Protein AF-A0A534K746-F1 (afdb_monomer)

Radius of gyration: 15.93 Å; Cα contacts (8 Å, |Δi|>4): 141; chains: 1; bounding box: 40×26×34 Å

Secondary structure (DSSP, 8-state):
---HHHHHTT-----SS--EEEEPPPTT---EEEE-SS-EEETTEEEBS-EEEEETTEEEEEE-SB-HHHHHHHHHH--SSTTB---EEEE-S--

Solvent-accessible surface area (backbone atoms only — not comparable to full-atom values): 5843 Å² total; per-residue (Å²): 134,82,50,74,65,33,52,74,71,71,44,88,73,82,65,84,83,72,51,65,52,75,45,73,55,67,58,57,66,42,68,49,73,51,68,45,92,58,70,43,82,36,95,96,42,63,27,30,50,38,33,42,31,31,52,75,11,28,61,78,47,74,52,40,79,36,57,49,71,58,68,39,58,64,58,72,73,44,70,86,74,60,49,45,62,68,70,50,74,50,76,70,63,84,130

Structure (mmCIF, N/CA/C/O backbone):
data_AF-A0A534K746-F1
#
_entry.id   AF-A0A534K746-F1
#
loop_
_atom_site.group_PDB
_atom_site.id
_atom_site.type_symbol
_atom_site.label_atom_id
_atom_site.label_alt_id
_atom_site.label_comp_id
_atom_site.label_asym_id
_atom_site.label_entity_id
_atom_site.label_seq_id
_atom_site.pdbx_PDB_ins_code
_atom_site.Cartn_x
_atom_site.Cartn_y
_atom_site.Cartn_z
_atom_site.occupancy
_atom_site.B_iso_or_equiv
_atom_site.auth_seq_id
_atom_site.auth_comp_id
_atom_site.auth_asym_id
_atom_site.auth_atom_id
_atom_site.pdbx_PDB_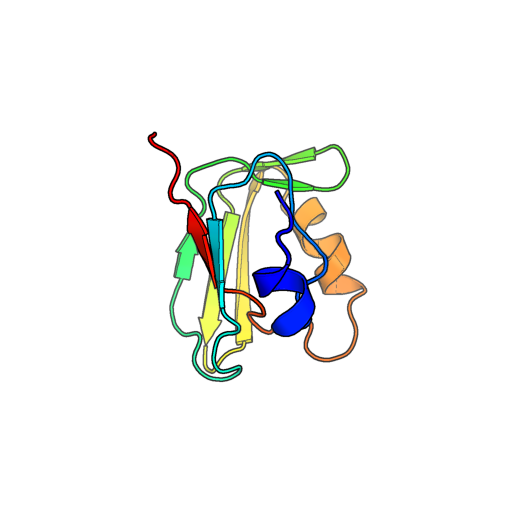model_num
ATOM 1 N N . VAL A 1 1 ? 23.646 4.808 -5.820 1.00 76.19 1 VAL A N 1
ATOM 2 C CA . VAL A 1 1 ? 22.403 4.025 -5.611 1.00 76.19 1 VAL A CA 1
ATOM 3 C C . VAL A 1 1 ? 21.754 3.759 -6.951 1.00 76.19 1 VAL A C 1
ATOM 5 O O . VAL A 1 1 ? 21.563 2.599 -7.250 1.00 76.19 1 VAL A O 1
ATOM 8 N N . ILE A 1 2 ? 21.521 4.790 -7.769 1.00 88.94 2 ILE A N 1
ATOM 9 C CA . ILE A 1 2 ? 21.239 4.622 -9.203 1.00 88.94 2 ILE A CA 1
ATOM 10 C C . ILE A 1 2 ? 22.579 4.431 -9.931 1.00 88.94 2 ILE A C 1
ATOM 12 O O . ILE A 1 2 ? 23.514 5.200 -9.692 1.00 88.94 2 ILE A O 1
ATOM 16 N N . SER A 1 3 ? 22.686 3.381 -10.737 1.00 90.19 3 SER A N 1
ATOM 17 C CA . SER A 1 3 ? 23.858 2.976 -11.520 1.00 90.19 3 SER A CA 1
ATOM 18 C C . SER A 1 3 ? 23.672 3.265 -13.016 1.00 90.19 3 SER A C 1
ATOM 20 O O . SER A 1 3 ? 22.572 3.581 -13.463 1.00 90.19 3 SER A O 1
ATOM 22 N N . GLU A 1 4 ? 24.735 3.135 -13.816 1.00 95.69 4 GLU A N 1
ATOM 23 C CA . GLU A 1 4 ? 24.634 3.243 -15.283 1.00 95.69 4 GLU A CA 1
ATOM 24 C C . GLU A 1 4 ? 23.689 2.190 -15.882 1.00 95.69 4 GLU A C 1
ATOM 26 O O . GLU A 1 4 ? 22.965 2.490 -16.831 1.00 95.69 4 GLU A O 1
ATOM 31 N N . ALA A 1 5 ? 23.639 0.990 -15.292 1.00 93.75 5 ALA A N 1
ATOM 32 C CA . ALA A 1 5 ? 22.702 -0.060 -15.685 1.00 93.75 5 ALA A CA 1
ATOM 33 C C . ALA A 1 5 ? 21.244 0.368 -15.451 1.00 93.75 5 ALA A C 1
ATOM 35 O O . ALA A 1 5 ? 20.417 0.218 -16.344 1.00 93.75 5 ALA A O 1
ATOM 36 N N . ASP A 1 6 ? 20.942 0.998 -14.310 1.00 91.50 6 ASP A N 1
ATOM 37 C CA . ASP A 1 6 ? 19.591 1.505 -14.026 1.00 91.50 6 ASP A CA 1
ATOM 38 C C . ASP A 1 6 ? 19.156 2.577 -15.040 1.00 91.50 6 ASP A C 1
ATOM 40 O O . ASP A 1 6 ? 17.994 2.630 -15.446 1.00 91.50 6 ASP A O 1
ATOM 44 N N . ILE A 1 7 ? 20.088 3.428 -15.487 1.00 95.12 7 ILE A N 1
ATOM 45 C CA . ILE A 1 7 ? 19.822 4.429 -16.529 1.00 95.12 7 ILE A CA 1
ATOM 46 C C . ILE A 1 7 ? 19.568 3.759 -17.883 1.00 95.12 7 ILE A C 1
ATOM 48 O O . ILE A 1 7 ? 18.623 4.143 -18.578 1.00 95.12 7 ILE A O 1
ATOM 52 N N . ALA A 1 8 ? 20.366 2.751 -18.247 1.00 96.25 8 ALA A N 1
ATOM 53 C CA . ALA A 1 8 ? 20.164 1.975 -19.469 1.00 96.25 8 ALA A CA 1
ATOM 54 C C . ALA A 1 8 ? 18.788 1.279 -19.484 1.00 96.25 8 ALA A C 1
ATOM 56 O O . ALA A 1 8 ? 18.104 1.296 -20.510 1.00 96.25 8 ALA A O 1
ATOM 57 N N . ASP A 1 9 ? 18.339 0.791 -18.325 1.00 92.62 9 ASP A N 1
ATOM 58 C CA . ASP A 1 9 ? 17.036 0.144 -18.118 1.00 92.62 9 ASP A CA 1
ATOM 59 C C . ASP A 1 9 ? 15.873 1.135 -17.916 1.00 92.62 9 ASP A C 1
ATOM 61 O O . ASP A 1 9 ? 14.733 0.731 -17.679 1.00 92.62 9 ASP A O 1
ATOM 65 N N . ARG A 1 10 ? 16.122 2.446 -18.050 1.00 92.31 10 ARG A N 1
ATOM 66 C CA . ARG A 1 10 ? 15.126 3.521 -17.876 1.00 92.31 10 ARG A CA 1
ATOM 67 C C . ARG A 1 10 ? 14.468 3.532 -16.491 1.00 92.31 10 ARG A C 1
ATOM 69 O O . ARG A 1 10 ? 13.307 3.922 -16.360 1.00 92.31 10 ARG A O 1
ATOM 76 N N . ASN A 1 11 ? 15.227 3.193 -15.453 1.00 88.69 11 ASN A N 1
ATOM 77 C CA . ASN A 1 11 ? 14.821 3.279 -14.053 1.00 88.69 11 ASN A CA 1
ATOM 78 C C . ASN A 1 11 ? 15.634 4.346 -13.280 1.00 88.69 11 ASN A C 1
ATOM 80 O O . ASN A 1 11 ? 16.431 4.018 -12.402 1.00 88.69 11 ASN A O 1
ATOM 84 N N . PRO A 1 12 ? 15.460 5.653 -13.560 1.00 90.94 12 PRO A N 1
ATOM 85 C CA . PRO A 1 12 ? 16.287 6.714 -12.979 1.00 90.94 12 PRO A CA 1
ATOM 86 C C . PRO A 1 12 ? 15.851 7.117 -11.559 1.00 90.94 12 PRO A C 1
ATOM 88 O O . PRO A 1 12 ? 16.084 8.250 -11.136 1.00 90.94 12 PRO A O 1
ATOM 91 N N . THR A 1 13 ? 15.168 6.238 -10.822 1.00 89.75 13 THR A N 1
ATOM 92 C CA . THR A 1 13 ? 14.613 6.559 -9.502 1.00 89.75 13 THR A CA 1
ATOM 93 C C . THR A 1 13 ? 14.887 5.452 -8.500 1.00 89.75 13 THR A C 1
ATOM 95 O O . THR A 1 13 ? 14.920 4.276 -8.839 1.00 89.75 13 THR A O 1
ATOM 98 N N . THR A 1 14 ? 15.057 5.835 -7.239 1.00 89.06 14 THR A N 1
ATOM 99 C CA . THR A 1 14 ? 15.194 4.902 -6.121 1.00 89.06 14 THR A CA 1
ATOM 100 C C . THR A 1 14 ? 14.620 5.540 -4.865 1.00 89.06 14 THR A C 1
ATOM 102 O O . THR A 1 14 ? 14.646 6.762 -4.713 1.00 89.06 14 THR A O 1
ATOM 105 N N . SER A 1 15 ? 14.147 4.718 -3.934 1.00 88.00 15 SER A N 1
ATOM 106 C CA . SER A 1 15 ? 13.816 5.147 -2.576 1.00 88.00 15 SER A CA 1
ATOM 107 C C . SER A 1 15 ? 14.975 4.853 -1.627 1.00 88.00 15 SER A C 1
ATOM 109 O O . SER A 1 15 ? 15.661 3.839 -1.773 1.00 88.00 15 SER A O 1
ATOM 111 N N . LEU A 1 16 ? 15.179 5.726 -0.640 1.00 89.31 16 LEU A N 1
ATOM 112 C CA . LEU A 1 16 ? 16.087 5.495 0.479 1.00 89.31 16 LEU A CA 1
ATOM 113 C C . LEU A 1 16 ? 15.309 5.613 1.802 1.00 89.31 16 LEU A C 1
ATOM 115 O O . LEU A 1 16 ? 14.581 6.592 1.968 1.00 89.31 16 LEU A O 1
ATOM 119 N N . PRO A 1 17 ? 15.455 4.659 2.741 1.00 88.56 17 PRO A N 1
ATOM 120 C CA . PRO A 1 17 ? 16.230 3.422 2.616 1.00 88.56 17 PRO A CA 1
ATOM 121 C C . PRO A 1 17 ? 15.671 2.487 1.530 1.00 88.56 17 PRO A C 1
ATOM 123 O O . PRO A 1 17 ? 14.469 2.452 1.269 1.00 88.56 17 PRO A O 1
ATOM 126 N N . ALA A 1 18 ? 16.572 1.761 0.867 1.00 86.25 18 ALA A N 1
ATOM 127 C CA . ALA A 1 18 ? 16.211 0.745 -0.116 1.00 86.25 18 ALA A CA 1
ATOM 128 C C . ALA A 1 18 ? 15.871 -0.590 0.582 1.00 86.25 18 ALA A C 1
ATOM 130 O O . ALA A 1 18 ? 15.756 -0.665 1.810 1.00 86.25 18 ALA A O 1
ATOM 131 N N . GLY A 1 19 ? 15.734 -1.658 -0.206 1.00 89.94 19 GLY A N 1
ATOM 132 C CA . GLY A 1 19 ? 15.529 -3.012 0.315 1.00 89.94 19 GLY A CA 1
ATOM 133 C C . GLY A 1 19 ? 14.106 -3.530 0.155 1.00 89.94 19 GLY A C 1
ATOM 134 O O . GLY A 1 19 ? 13.647 -4.311 0.980 1.00 89.94 19 GLY A O 1
ATOM 135 N N . ALA A 1 20 ? 13.408 -3.112 -0.898 1.00 91.69 20 ALA A N 1
ATOM 136 C CA . ALA A 1 20 ? 12.184 -3.758 -1.347 1.00 91.69 20 ALA A CA 1
ATOM 137 C C . ALA A 1 20 ? 12.202 -3.904 -2.870 1.00 91.69 20 ALA A C 1
ATOM 139 O O . ALA A 1 20 ? 12.743 -3.050 -3.573 1.00 91.69 20 ALA A O 1
ATOM 140 N N . VAL A 1 21 ? 11.607 -4.986 -3.362 1.00 91.25 21 VAL A N 1
ATOM 141 C CA . VAL A 1 21 ? 11.305 -5.184 -4.784 1.00 91.25 21 VAL A CA 1
ATOM 142 C C . VAL A 1 21 ? 9.803 -5.078 -4.981 1.00 91.25 21 VAL A C 1
ATOM 144 O O . VAL A 1 21 ? 9.045 -5.517 -4.118 1.00 91.25 21 VAL A O 1
ATOM 147 N N . PHE A 1 22 ? 9.377 -4.498 -6.100 1.00 92.62 22 PHE A N 1
ATOM 148 C CA . PHE A 1 22 ? 7.968 -4.278 -6.411 1.00 92.62 22 PHE A CA 1
ATOM 149 C C . PHE A 1 22 ? 7.627 -4.830 -7.788 1.00 92.62 22 PHE A C 1
ATOM 151 O O . PHE A 1 22 ? 8.443 -4.782 -8.707 1.00 92.62 22 PHE A O 1
ATOM 158 N N . VAL A 1 23 ? 6.401 -5.319 -7.932 1.00 93.25 23 VAL A N 1
ATOM 159 C CA . VAL A 1 23 ? 5.838 -5.752 -9.209 1.00 93.25 23 VAL A CA 1
ATOM 160 C C . VAL A 1 23 ? 4.391 -5.285 -9.326 1.00 93.25 23 VAL A C 1
ATOM 162 O O . VAL A 1 23 ? 3.654 -5.247 -8.336 1.00 93.25 23 VAL A O 1
ATOM 165 N N . ALA A 1 24 ? 3.980 -4.938 -10.545 1.00 94.12 24 ALA A N 1
ATOM 166 C CA . ALA A 1 24 ? 2.579 -4.698 -10.859 1.00 94.12 24 ALA A CA 1
ATOM 167 C C . ALA A 1 24 ? 1.845 -6.051 -10.940 1.00 94.12 24 ALA A C 1
ATOM 169 O O . ALA A 1 24 ? 2.212 -6.893 -11.766 1.00 94.12 24 ALA A O 1
ATOM 170 N N . PRO A 1 25 ? 0.837 -6.304 -10.092 1.00 94.12 25 PRO A N 1
ATOM 171 C CA . PRO A 1 25 ? 0.038 -7.515 -10.184 1.00 94.12 25 PRO A CA 1
ATOM 172 C C . PRO A 1 25 ? -0.899 -7.461 -11.401 1.00 94.12 25 PRO A C 1
ATOM 174 O O . PRO A 1 25 ? -1.225 -6.395 -11.922 1.00 94.12 25 PRO A O 1
ATOM 177 N N . VAL A 1 26 ? -1.390 -8.628 -11.828 1.00 95.62 26 VAL A N 1
ATOM 178 C CA . VAL A 1 26 ? -2.483 -8.705 -12.809 1.00 95.62 26 VAL A CA 1
ATOM 179 C C . VAL A 1 26 ? -3.748 -8.130 -12.174 1.00 95.62 26 VAL A C 1
ATOM 181 O O . VAL A 1 26 ? -4.206 -8.629 -11.151 1.00 95.62 26 VAL A O 1
ATOM 184 N N . GLU A 1 27 ? -4.336 -7.107 -12.789 1.00 92.75 27 GLU A N 1
ATOM 185 C CA . GLU A 1 27 ? -5.389 -6.289 -12.167 1.00 92.75 27 GLU A CA 1
ATOM 186 C C . GLU A 1 27 ? -6.580 -7.090 -11.616 1.00 92.75 27 GLU A C 1
ATOM 188 O O . GLU A 1 27 ? -7.129 -6.750 -10.573 1.00 92.75 27 GLU A O 1
ATOM 193 N N . ALA A 1 28 ? -6.981 -8.157 -12.312 1.00 95.06 28 ALA A N 1
ATOM 194 C CA . ALA A 1 28 ? -8.148 -8.970 -11.970 1.00 95.06 28 ALA A CA 1
ATOM 195 C C . ALA A 1 28 ? -7.840 -10.149 -11.022 1.00 95.06 28 ALA A C 1
ATOM 197 O O . ALA A 1 28 ? -8.740 -10.922 -10.702 1.00 95.06 28 ALA A O 1
ATOM 198 N N . SER A 1 29 ? -6.584 -10.342 -10.599 1.00 95.19 29 SER A N 1
ATOM 199 C CA . SER A 1 29 ? -6.173 -11.581 -9.919 1.00 95.19 29 SER A CA 1
ATOM 200 C C . SER A 1 29 ? -6.301 -11.552 -8.395 1.00 95.19 29 SER A C 1
ATOM 202 O O . SER A 1 29 ? -6.248 -12.610 -7.765 1.00 95.19 29 SER A O 1
ATOM 204 N N . ALA A 1 30 ? -6.478 -10.379 -7.779 1.00 95.56 30 ALA A N 1
ATOM 205 C CA . ALA A 1 30 ? -6.545 -10.278 -6.323 1.00 95.56 30 ALA A CA 1
ATOM 206 C C . ALA A 1 30 ? -7.801 -10.979 -5.768 1.00 95.56 30 ALA A C 1
ATOM 208 O O . ALA A 1 30 ? -8.936 -10.606 -6.081 1.00 95.56 30 ALA A O 1
ATOM 209 N N . LYS A 1 31 ? -7.590 -11.986 -4.910 1.00 97.31 31 LYS A N 1
ATOM 210 C CA . LYS A 1 31 ? -8.642 -12.740 -4.216 1.00 97.31 31 LYS A CA 1
ATOM 211 C C . LYS A 1 31 ? -8.171 -13.146 -2.822 1.00 97.31 31 LYS A C 1
ATOM 213 O O . LYS A 1 31 ? -7.138 -13.794 -2.688 1.00 97.31 31 LYS A O 1
ATOM 218 N N . GLY A 1 32 ? -8.962 -12.826 -1.802 1.00 97.12 32 GLY A N 1
ATOM 219 C CA . GLY A 1 32 ? -8.672 -13.181 -0.409 1.00 97.12 32 GLY A CA 1
ATOM 220 C C . GLY A 1 32 ? -8.650 -11.968 0.511 1.00 97.12 32 GLY A C 1
ATOM 221 O O . GLY A 1 32 ? -9.231 -10.935 0.187 1.00 97.12 32 GLY A O 1
ATOM 222 N N . THR A 1 33 ? -7.990 -12.101 1.659 1.00 97.31 33 THR A N 1
ATOM 223 C CA . THR A 1 33 ? -7.969 -11.062 2.692 1.00 97.31 33 THR A CA 1
ATOM 224 C C . THR A 1 33 ? -6.537 -10.765 3.119 1.00 97.31 33 THR A C 1
ATOM 226 O O . THR A 1 33 ? -5.788 -11.674 3.467 1.00 97.31 33 THR A O 1
ATOM 229 N N . PHE A 1 34 ? -6.172 -9.486 3.107 1.00 95.12 34 PHE A N 1
ATOM 230 C CA . PHE A 1 34 ? -4.948 -8.974 3.714 1.00 95.12 34 PHE A CA 1
ATOM 231 C C . PHE A 1 34 ? -5.276 -8.394 5.088 1.00 95.12 34 PHE A C 1
ATOM 233 O O . PHE A 1 34 ? -6.256 -7.662 5.217 1.00 95.12 34 PHE A O 1
ATOM 240 N N . GLN A 1 35 ? -4.439 -8.672 6.086 1.00 96.75 35 GLN A N 1
ATOM 241 C CA . GLN A 1 35 ? -4.482 -8.022 7.392 1.00 96.75 35 GLN A CA 1
ATOM 242 C C . GLN A 1 35 ? -3.092 -7.494 7.741 1.00 96.75 35 GLN A C 1
ATOM 244 O O . GLN A 1 35 ? -2.115 -8.238 7.670 1.00 96.75 35 GLN A O 1
ATOM 249 N N . SER A 1 36 ? -3.006 -6.220 8.121 1.00 95.50 36 SER A N 1
ATOM 250 C CA . SER A 1 36 ? -1.740 -5.615 8.519 1.00 95.50 36 SER A CA 1
ATOM 251 C C . SER A 1 36 ? -1.318 -6.098 9.907 1.00 95.50 36 SER A C 1
ATOM 253 O O . SER A 1 36 ? -2.109 -6.109 10.854 1.00 95.50 36 SER A O 1
ATOM 255 N N . ASP A 1 37 ? -0.048 -6.476 10.026 1.00 95.25 37 ASP A N 1
ATOM 256 C CA . ASP A 1 37 ? 0.613 -6.832 11.284 1.00 95.25 37 ASP A CA 1
ATOM 257 C C . ASP A 1 37 ? 1.264 -5.614 11.965 1.00 95.25 37 ASP A C 1
ATOM 259 O O . ASP A 1 37 ? 1.519 -5.639 13.168 1.00 95.25 37 ASP A O 1
ATOM 263 N N . VAL A 1 38 ? 1.457 -4.521 11.221 1.00 94.75 38 VAL A N 1
ATOM 264 C CA . VAL A 1 38 ? 1.955 -3.228 11.711 1.00 94.75 38 VAL A CA 1
ATOM 265 C C . VAL A 1 38 ? 0.959 -2.082 11.456 1.00 94.75 38 VAL A C 1
ATOM 267 O O . VAL A 1 38 ? 0.102 -2.192 10.567 1.00 94.75 38 VAL A O 1
ATOM 270 N N . PRO A 1 39 ? 1.032 -0.973 12.223 1.00 95.75 39 PRO A N 1
ATOM 271 C CA . PRO A 1 39 ? 0.240 0.225 11.952 1.00 95.75 39 PRO A CA 1
ATOM 272 C C . PRO A 1 39 ? 0.632 0.896 10.629 1.00 95.75 39 PRO A C 1
ATOM 274 O O . PRO A 1 39 ? 1.812 0.979 10.293 1.00 95.75 39 PRO A O 1
ATOM 277 N N . ILE A 1 40 ? -0.355 1.427 9.905 1.00 93.31 40 ILE A N 1
ATOM 278 C CA . ILE A 1 40 ? -0.157 2.117 8.623 1.00 93.31 40 ILE A CA 1
ATOM 279 C C . ILE A 1 40 ? -0.299 3.629 8.837 1.00 93.31 40 ILE A C 1
ATOM 281 O O . ILE A 1 40 ? -1.374 4.078 9.250 1.00 93.31 40 ILE A O 1
ATOM 285 N N . PRO A 1 41 ? 0.734 4.440 8.552 1.00 92.12 41 PRO A N 1
ATOM 286 C CA . PRO A 1 41 ? 0.611 5.889 8.607 1.00 92.12 41 PRO A CA 1
ATOM 287 C C . PRO A 1 41 ? -0.275 6.411 7.468 1.00 92.12 41 PRO A C 1
ATOM 289 O O . PRO A 1 41 ? -0.043 6.115 6.299 1.00 92.12 41 PRO A O 1
ATOM 292 N N . SER A 1 42 ? -1.280 7.217 7.812 1.00 89.50 42 SER A N 1
ATOM 293 C CA . SER A 1 42 ? -2.146 7.930 6.867 1.00 89.50 42 SER A CA 1
ATOM 294 C C . SER A 1 42 ? -2.480 9.321 7.405 1.00 89.50 42 SER A C 1
ATOM 296 O O . SER A 1 42 ? -3.100 9.446 8.463 1.00 89.50 42 SER A O 1
ATOM 298 N N . VAL A 1 43 ? -2.046 10.364 6.687 1.00 85.88 43 VAL A N 1
ATOM 299 C CA . VAL A 1 43 ? -2.371 11.790 6.916 1.00 85.88 43 VAL A CA 1
ATOM 300 C C . VAL A 1 43 ? -2.366 12.185 8.407 1.00 85.88 43 VAL A C 1
ATOM 302 O O . VAL A 1 43 ? -3.374 12.601 8.969 1.00 85.88 43 VAL A O 1
ATOM 305 N N . GLY A 1 44 ? -1.228 11.998 9.085 1.00 88.50 44 GLY A N 1
ATOM 306 C CA . GLY A 1 44 ? -1.059 12.380 10.498 1.00 88.50 44 GLY A CA 1
ATOM 307 C C . GLY A 1 44 ? -1.694 11.432 11.524 1.00 88.50 44 GLY A C 1
ATOM 308 O O . GLY A 1 44 ? -1.637 11.703 12.720 1.00 88.50 44 GLY A O 1
ATOM 309 N N . THR A 1 45 ? -2.264 10.307 11.090 1.00 92.38 45 THR A N 1
ATOM 310 C CA . THR A 1 45 ? -2.827 9.270 11.968 1.00 92.38 45 THR A CA 1
ATOM 311 C C . THR A 1 45 ? -2.210 7.902 11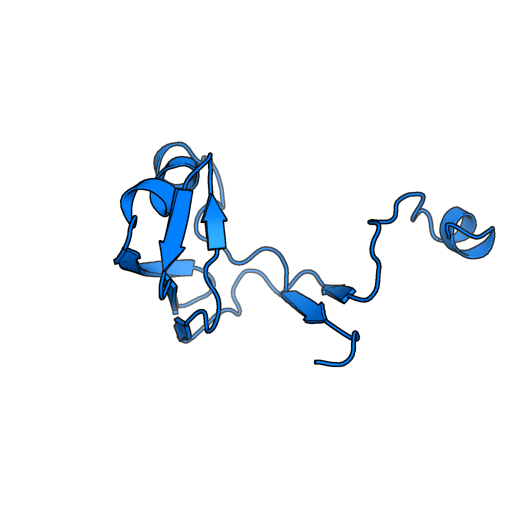.683 1.00 92.38 45 THR A C 1
ATOM 313 O O . THR A 1 45 ? -1.690 7.659 10.595 1.00 92.38 45 THR A O 1
ATOM 316 N N . LEU A 1 46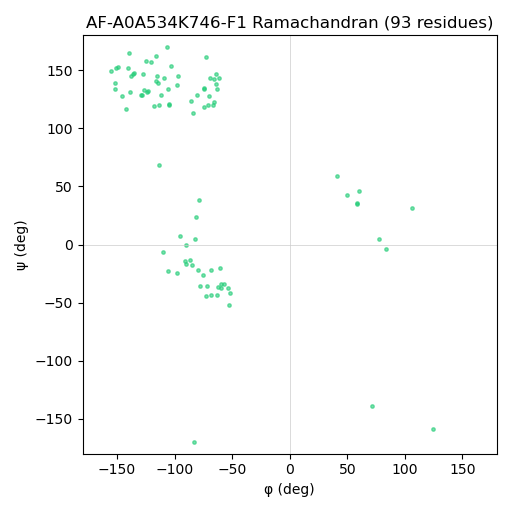 ? -2.273 6.994 12.659 1.00 95.19 46 LEU A N 1
ATOM 317 C CA . LEU A 1 46 ? -1.900 5.589 12.479 1.00 95.19 46 LEU A CA 1
ATOM 318 C C . LEU A 1 46 ? -3.158 4.728 12.399 1.00 95.19 46 LEU A C 1
ATOM 320 O O . LEU A 1 46 ? -3.958 4.7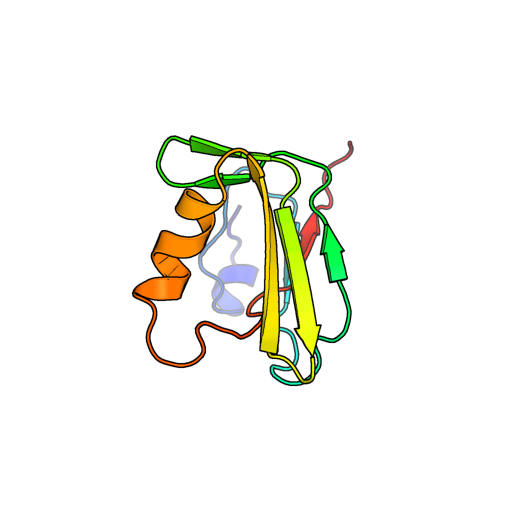05 13.334 1.00 95.19 46 LEU A O 1
ATOM 324 N N . ILE A 1 47 ? -3.333 4.012 11.295 1.00 95.00 47 ILE A N 1
ATOM 325 C CA . ILE A 1 47 ? -4.397 3.023 11.144 1.00 95.00 47 ILE A CA 1
ATOM 326 C C . ILE A 1 47 ? -3.898 1.700 11.723 1.00 95.00 47 ILE A C 1
ATOM 328 O O . ILE A 1 47 ? -2.863 1.187 11.299 1.00 95.00 47 ILE A O 1
ATOM 332 N N . GLU A 1 48 ? -4.619 1.139 12.691 1.00 96.50 48 GLU A N 1
ATOM 333 C CA . GLU A 1 48 ? -4.223 -0.102 13.368 1.00 96.50 48 GLU A CA 1
ATOM 334 C C . GLU A 1 48 ? -5.079 -1.282 12.895 1.00 96.50 48 GLU A C 1
ATOM 336 O O . GLU A 1 48 ? -6.308 -1.184 12.855 1.00 96.50 48 GLU A O 1
ATOM 341 N N . GLY A 1 49 ? -4.438 -2.418 12.591 1.00 96.62 49 GLY A N 1
ATOM 342 C CA . GLY A 1 49 ? -5.115 -3.667 12.222 1.00 96.62 49 GLY A CA 1
ATOM 343 C C . GLY A 1 49 ? -5.984 -3.537 10.973 1.00 96.62 49 GLY A C 1
ATOM 344 O O . GLY A 1 49 ? -7.141 -3.959 10.985 1.00 96.62 49 GLY A O 1
ATOM 345 N N . MET A 1 50 ? -5.444 -2.907 9.930 1.00 95.50 50 MET A N 1
ATOM 346 C CA . MET A 1 50 ? -6.131 -2.725 8.657 1.00 95.50 50 MET A CA 1
ATOM 347 C C . MET A 1 50 ? -6.420 -4.081 8.017 1.00 95.50 50 MET A C 1
ATOM 349 O O . MET A 1 50 ? -5.528 -4.920 7.936 1.00 95.50 50 MET A O 1
ATOM 353 N N . THR A 1 51 ? -7.637 -4.275 7.522 1.00 96.00 51 THR A N 1
ATOM 354 C CA . THR A 1 51 ? -8.040 -5.472 6.784 1.00 96.00 51 THR A CA 1
ATOM 355 C C . THR A 1 51 ? -8.645 -5.071 5.445 1.00 96.00 51 THR A C 1
ATOM 357 O O . THR A 1 51 ? -9.504 -4.197 5.412 1.00 96.00 51 THR A O 1
ATOM 360 N N . TRP A 1 52 ? -8.227 -5.724 4.359 1.00 94.12 52 TRP A N 1
ATOM 361 C CA . TRP A 1 52 ? -8.783 -5.556 3.012 1.00 94.12 52 TRP A CA 1
ATOM 362 C C . TRP A 1 52 ? -9.239 -6.905 2.477 1.00 94.12 52 TRP A C 1
ATOM 364 O O . TRP A 1 52 ? -8.466 -7.861 2.503 1.00 94.12 52 TRP A O 1
ATOM 374 N N . THR A 1 53 ? -10.458 -6.976 1.950 1.00 96.81 53 THR A N 1
ATOM 375 C CA . THR A 1 53 ? -10.988 -8.172 1.290 1.00 96.81 53 THR A CA 1
ATOM 376 C C . THR A 1 53 ? -11.150 -7.919 -0.199 1.00 96.81 53 THR A C 1
ATOM 378 O O . THR A 1 53 ? -11.796 -6.952 -0.603 1.00 96.81 53 THR A O 1
ATOM 381 N N . PHE A 1 54 ? -10.596 -8.821 -1.005 1.00 96.50 54 PHE A N 1
ATOM 382 C CA . PHE A 1 54 ? -10.582 -8.755 -2.459 1.00 96.50 54 PHE A CA 1
ATOM 383 C C . PHE A 1 54 ? -11.387 -9.890 -3.094 1.00 96.50 54 PHE A C 1
ATOM 385 O O . PHE A 1 54 ? -11.283 -11.053 -2.680 1.00 96.50 54 PHE A O 1
ATOM 392 N N . ARG A 1 55 ? -12.138 -9.562 -4.149 1.00 96.94 55 ARG A N 1
ATOM 393 C CA . ARG A 1 55 ? -12.792 -10.509 -5.062 1.00 96.94 55 ARG A CA 1
ATOM 394 C C . ARG A 1 55 ? -12.644 -10.004 -6.492 1.00 96.94 55 ARG A C 1
ATOM 396 O O . ARG A 1 55 ? -12.897 -8.833 -6.752 1.00 96.94 55 ARG A O 1
ATOM 403 N N . ASP A 1 56 ? -12.220 -10.886 -7.393 1.00 95.88 56 ASP A N 1
ATOM 404 C CA . ASP A 1 56 ? -12.051 -10.603 -8.825 1.00 95.88 56 ASP A CA 1
ATOM 405 C C . ASP A 1 56 ? -11.244 -9.318 -9.103 1.00 95.88 56 ASP A C 1
ATOM 407 O O . ASP A 1 56 ? -11.609 -8.483 -9.932 1.00 95.88 56 ASP A O 1
ATOM 411 N N . GLY A 1 57 ? -10.155 -9.124 -8.346 1.00 95.44 57 GLY A N 1
ATOM 412 C CA . GLY A 1 57 ? -9.270 -7.963 -8.472 1.00 95.44 57 GLY A CA 1
ATOM 413 C C . GLY A 1 57 ? -9.723 -6.707 -7.731 1.00 95.44 57 GLY A C 1
ATOM 414 O O . GLY A 1 57 ? -8.993 -5.717 -7.721 1.00 95.44 57 GLY A O 1
ATOM 415 N N . ARG A 1 58 ? -10.906 -6.727 -7.108 1.00 94.62 58 ARG A N 1
ATOM 416 C CA . ARG A 1 58 ? -11.531 -5.548 -6.501 1.00 94.62 58 ARG A CA 1
ATOM 417 C C . ARG A 1 58 ? -11.677 -5.667 -5.000 1.00 94.62 58 ARG A C 1
ATOM 419 O O . ARG A 1 58 ? -11.985 -6.736 -4.481 1.00 94.62 58 ARG A O 1
ATOM 426 N N . VAL A 1 59 ? -11.536 -4.544 -4.315 1.00 93.88 59 VAL A N 1
ATOM 427 C CA . VAL A 1 59 ? -11.851 -4.408 -2.896 1.00 93.88 5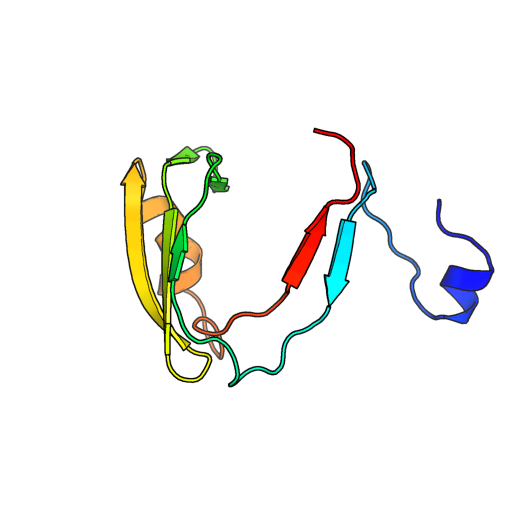9 VAL A CA 1
ATOM 428 C C . VAL A 1 59 ? -13.364 -4.463 -2.705 1.00 93.88 59 VAL A C 1
ATOM 430 O O . VAL A 1 59 ? -14.095 -3.624 -3.225 1.00 93.88 59 VAL A O 1
ATOM 433 N N . THR A 1 60 ? -13.836 -5.435 -1.930 1.00 94.50 60 THR A N 1
ATOM 434 C CA . THR A 1 60 ? -15.261 -5.576 -1.587 1.00 94.50 60 THR A CA 1
ATOM 435 C C . THR A 1 60 ? -15.577 -5.160 -0.159 1.00 94.50 60 THR A C 1
ATOM 437 O O . THR A 1 60 ? -16.725 -4.862 0.143 1.00 94.50 60 THR A O 1
ATOM 440 N N . ASP A 1 61 ? -14.578 -5.180 0.722 1.00 94.06 61 ASP A N 1
ATOM 441 C CA . ASP A 1 61 ? -14.715 -4.772 2.118 1.00 94.06 61 ASP A CA 1
ATOM 442 C C . ASP A 1 61 ? -13.361 -4.325 2.672 1.00 94.06 61 ASP A C 1
ATOM 444 O O . ASP A 1 61 ? -12.314 -4.833 2.254 1.00 94.06 61 ASP A O 1
ATOM 448 N N . PHE A 1 62 ? -13.381 -3.390 3.617 1.00 91.75 62 PHE A N 1
ATOM 449 C CA . PHE A 1 62 ? -12.196 -2.998 4.363 1.00 91.75 62 PHE A CA 1
ATOM 450 C C . PHE A 1 62 ? -12.574 -2.489 5.760 1.00 91.75 62 PHE A C 1
ATOM 452 O O . PHE A 1 62 ? -13.545 -1.756 5.948 1.00 91.75 62 PHE A O 1
ATOM 459 N N . THR A 1 63 ? -11.786 -2.877 6.760 1.00 94.75 63 THR A N 1
ATOM 460 C CA . THR A 1 63 ? -12.022 -2.555 8.174 1.00 94.75 63 THR A CA 1
ATOM 461 C C . THR A 1 63 ? -10.710 -2.210 8.874 1.00 94.75 63 THR A C 1
ATOM 463 O O . THR A 1 63 ? -9.625 -2.467 8.359 1.00 94.75 63 THR A O 1
ATOM 466 N N . ALA A 1 64 ? -10.787 -1.605 10.058 1.00 95.31 64 ALA A N 1
ATOM 467 C CA . ALA A 1 64 ? -9.621 -1.320 10.888 1.00 95.31 64 ALA A CA 1
ATOM 468 C C . ALA A 1 64 ? -10.016 -1.327 12.366 1.00 95.31 64 ALA A C 1
ATOM 470 O O . ALA A 1 64 ? -11.148 -0.984 12.709 1.00 95.31 64 ALA A O 1
ATOM 471 N N . LYS A 1 65 ? -9.069 -1.661 13.249 1.00 96.69 65 LYS A N 1
ATOM 472 C CA . LYS A 1 65 ? -9.271 -1.604 14.707 1.00 96.69 65 LYS A CA 1
ATOM 473 C C . LYS A 1 65 ? -9.321 -0.163 15.215 1.00 96.69 65 LYS A C 1
ATOM 475 O O . LYS A 1 65 ? -10.077 0.134 16.134 1.00 96.69 65 LYS A O 1
ATOM 480 N N . LYS A 1 66 ? -8.530 0.735 14.614 1.00 95.56 66 LYS A N 1
ATOM 481 C CA . LYS A 1 66 ? -8.554 2.181 14.887 1.00 95.56 66 LYS A CA 1
ATOM 482 C C . LYS A 1 66 ? -8.378 2.991 13.611 1.00 95.56 66 LYS A C 1
ATOM 484 O O . LYS A 1 66 ? -7.703 2.549 12.688 1.00 95.56 66 LYS A O 1
ATOM 489 N N . ASN A 1 67 ? -8.941 4.201 13.603 1.00 93.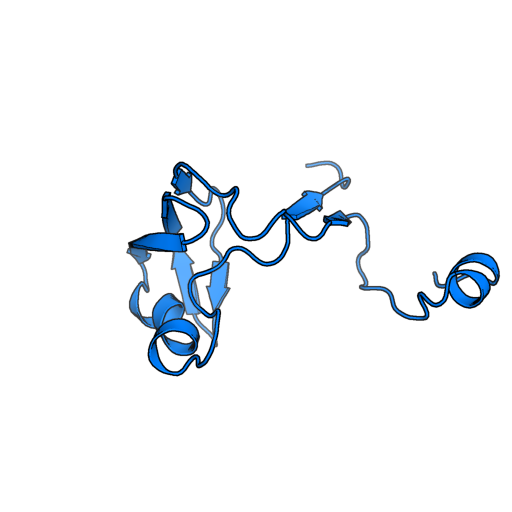50 67 ASN A N 1
ATOM 490 C CA . ASN A 1 67 ? -8.757 5.212 12.555 1.00 93.50 67 ASN A CA 1
ATOM 491 C C . ASN A 1 67 ? -9.175 4.767 11.138 1.00 93.50 67 ASN A C 1
ATOM 493 O O . ASN A 1 67 ? -8.592 5.203 10.150 1.00 93.50 67 ASN A O 1
ATOM 497 N N . LEU A 1 68 ? -10.235 3.950 11.019 1.00 90.62 68 LEU A N 1
ATOM 498 C CA . LEU A 1 68 ? -10.774 3.485 9.728 1.00 90.62 68 LEU A CA 1
ATOM 499 C C . LEU A 1 68 ? -11.045 4.634 8.744 1.00 90.62 68 LEU A C 1
ATOM 501 O O . LEU A 1 68 ? -10.702 4.529 7.569 1.00 90.62 68 LEU A O 1
ATOM 505 N N . LYS A 1 69 ? -11.599 5.757 9.216 1.00 87.75 69 LYS A N 1
ATOM 506 C CA . LYS A 1 69 ? -11.895 6.920 8.362 1.00 87.75 69 LYS A CA 1
ATOM 507 C C . LYS A 1 69 ? -10.657 7.448 7.623 1.00 87.75 69 LYS A C 1
ATOM 509 O O . LYS A 1 69 ? -10.771 7.845 6.470 1.00 87.75 69 LYS A O 1
ATOM 514 N N . SER A 1 70 ? -9.468 7.373 8.224 1.00 83.00 70 SER A N 1
ATOM 515 C CA . SER A 1 70 ? -8.217 7.807 7.584 1.00 83.00 70 SER A CA 1
ATOM 516 C C . SER A 1 70 ? -7.797 6.925 6.406 1.00 83.00 70 SER A C 1
ATOM 518 O O . SER A 1 70 ? -7.036 7.368 5.550 1.00 83.00 70 SER A O 1
ATOM 520 N N . SER A 1 71 ? -8.280 5.681 6.339 1.00 72.88 71 SER A N 1
ATOM 521 C CA . SER A 1 71 ? -8.067 4.808 5.176 1.00 72.88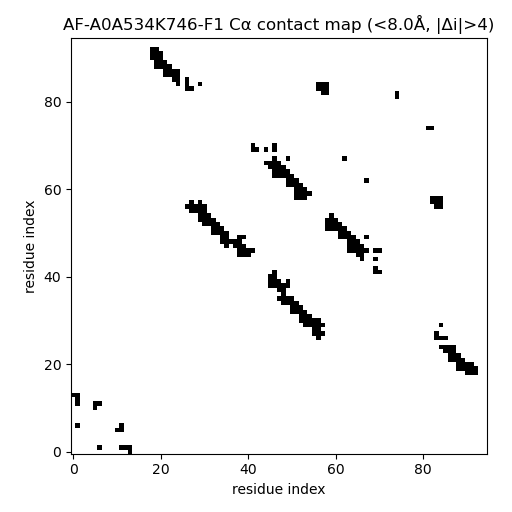 71 SER A CA 1
ATOM 522 C C . SER A 1 71 ? -9.011 5.102 4.015 1.00 72.88 71 SER A C 1
ATOM 524 O O . SER A 1 71 ? -8.714 4.777 2.8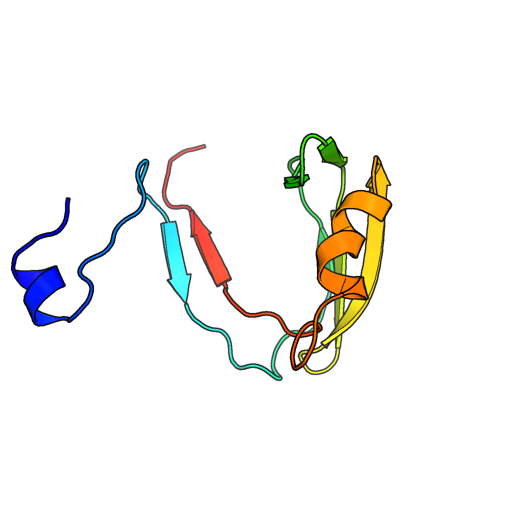69 1.00 72.88 71 SER A O 1
ATOM 526 N N . GLN A 1 72 ? -10.143 5.741 4.315 1.00 74.50 72 GLN A N 1
ATOM 527 C CA . GLN A 1 72 ? -11.203 6.014 3.355 1.00 74.50 72 GLN A CA 1
ATOM 528 C C . GLN A 1 72 ? -10.966 7.293 2.561 1.00 74.50 72 GLN A C 1
ATOM 530 O O . GLN A 1 72 ? -11.568 7.428 1.506 1.00 74.50 72 GLN A O 1
ATOM 535 N N . LEU A 1 73 ? -10.092 8.198 3.016 1.00 69.56 73 LEU A N 1
ATOM 536 C CA . LEU A 1 73 ? -9.889 9.513 2.390 1.00 69.56 73 LEU A CA 1
ATOM 537 C C . LEU A 1 73 ? -9.597 9.403 0.887 1.00 69.56 73 LEU A C 1
ATOM 539 O O . LEU A 1 73 ? -10.312 9.974 0.073 1.00 69.56 73 LEU A O 1
ATOM 543 N N . ASN A 1 74 ? -8.614 8.585 0.509 1.00 73.38 74 ASN A N 1
ATOM 544 C CA . ASN A 1 74 ? -8.282 8.385 -0.904 1.00 73.38 74 ASN A CA 1
ATOM 545 C C . ASN A 1 74 ? -9.302 7.493 -1.627 1.00 73.38 74 ASN A C 1
ATOM 547 O O . ASN A 1 74 ? -9.460 7.586 -2.841 1.00 73.38 74 ASN A O 1
ATOM 551 N N . TYR A 1 75 ? -9.994 6.613 -0.898 1.00 80.50 75 TYR A N 1
ATOM 552 C CA . TYR A 1 75 ? -10.951 5.681 -1.489 1.00 80.50 75 TYR A CA 1
ATOM 553 C C . TYR A 1 75 ? -12.289 6.348 -1.833 1.00 80.50 75 TYR A C 1
ATOM 555 O O . TYR A 1 75 ? -12.913 5.969 -2.824 1.00 80.50 75 TYR A O 1
ATOM 563 N N . ALA A 1 76 ? -12.747 7.308 -1.026 1.00 82.44 76 ALA A N 1
ATOM 564 C CA . ALA A 1 76 ? -13.993 8.040 -1.251 1.00 82.44 76 ALA A CA 1
ATOM 565 C C . ALA A 1 76 ? -13.848 9.029 -2.414 1.00 82.44 76 ALA A C 1
ATOM 567 O O . ALA A 1 76 ? -14.703 9.055 -3.293 1.00 82.44 76 ALA A O 1
ATOM 568 N N . GLU A 1 77 ? -12.731 9.759 -2.451 1.00 83.38 77 GLU A N 1
ATOM 569 C CA . GLU A 1 77 ? -12.457 10.793 -3.460 1.00 83.38 77 GLU A CA 1
ATOM 570 C C . GLU A 1 77 ? -11.806 10.242 -4.739 1.00 83.38 77 GLU A C 1
ATOM 572 O O . GLU A 1 77 ? -11.705 10.932 -5.755 1.00 83.38 77 GLU A O 1
ATOM 577 N N . GLY A 1 78 ? -11.327 8.996 -4.703 1.00 84.25 78 GLY A N 1
ATOM 578 C CA . GLY A 1 78 ? -10.668 8.367 -5.839 1.00 84.25 78 GLY A CA 1
ATOM 579 C C . GLY A 1 78 ? -11.598 8.239 -7.048 1.00 84.25 78 GLY A C 1
ATOM 580 O O . GLY A 1 78 ? -12.780 7.920 -6.921 1.00 84.25 78 GLY A O 1
ATOM 581 N N . THR A 1 79 ? -11.043 8.414 -8.244 1.00 87.75 79 THR A N 1
ATOM 582 C CA . THR A 1 79 ? -11.720 8.132 -9.519 1.00 87.75 79 THR A CA 1
ATOM 583 C C . THR A 1 79 ? -10.995 7.005 -10.262 1.00 87.75 79 THR A C 1
ATOM 585 O O . THR A 1 79 ? -9.862 6.652 -9.931 1.00 87.75 79 THR A O 1
ATOM 588 N N . GLY A 1 80 ? -11.652 6.380 -11.243 1.00 88.94 80 GLY A N 1
ATOM 589 C CA . GLY A 1 80 ? -11.069 5.266 -11.999 1.00 88.94 80 GLY A CA 1
ATOM 59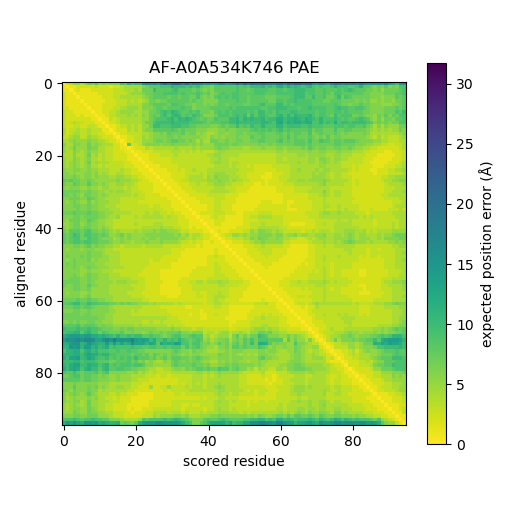0 C C . GLY A 1 80 ? -10.943 3.972 -11.183 1.00 88.94 80 GLY A C 1
ATOM 591 O O . GLY A 1 80 ? -11.853 3.604 -10.443 1.00 88.94 80 GLY A O 1
ATOM 592 N N . ALA A 1 81 ? -9.820 3.263 -11.333 1.00 90.38 81 ALA A N 1
ATOM 593 C CA . ALA A 1 81 ? -9.562 1.936 -10.756 1.00 90.38 81 ALA A CA 1
ATOM 594 C C . ALA A 1 81 ? -9.162 1.959 -9.262 1.00 90.38 81 ALA A C 1
ATOM 596 O O . ALA A 1 81 ? -8.300 1.197 -8.824 1.00 90.38 81 ALA A O 1
ATOM 597 N N . LYS A 1 82 ? -9.781 2.845 -8.473 1.00 90.06 82 LYS A N 1
ATOM 598 C CA . LYS A 1 82 ? -9.468 3.084 -7.049 1.00 90.06 82 LYS A CA 1
ATOM 599 C C . LYS A 1 82 ? -9.650 1.859 -6.146 1.00 90.06 82 LYS A C 1
ATOM 601 O O . LYS A 1 82 ? -9.139 1.825 -5.033 1.00 90.06 82 LYS A O 1
ATOM 606 N N . ASP A 1 83 ? -10.435 0.892 -6.607 1.00 90.44 83 ASP A N 1
ATOM 607 C CA . ASP A 1 83 ? -10.779 -0.344 -5.916 1.00 90.44 83 ASP A CA 1
ATOM 608 C C . ASP A 1 83 ? -9.879 -1.522 -6.307 1.00 90.44 83 ASP A C 1
ATOM 610 O O . ASP A 1 83 ? -10.158 -2.643 -5.890 1.00 90.44 83 ASP A O 1
ATOM 614 N N . ARG A 1 84 ? -8.808 -1.302 -7.081 1.00 92.06 84 ARG A N 1
ATOM 615 C CA . ARG A 1 84 ? -7.886 -2.358 -7.526 1.00 92.06 84 ARG A CA 1
ATOM 616 C C . ARG A 1 84 ? -6.571 -2.372 -6.751 1.00 92.06 84 ARG A C 1
ATOM 618 O O . ARG A 1 84 ? -6.098 -1.351 -6.257 1.00 92.06 84 ARG A O 1
ATOM 625 N N . PHE A 1 85 ? -5.949 -3.547 -6.689 1.00 90.94 85 PHE A N 1
ATOM 626 C CA . PHE A 1 85 ? -4.629 -3.733 -6.087 1.00 90.94 85 PHE A CA 1
ATOM 627 C C . PHE A 1 85 ? -3.520 -3.402 -7.097 1.00 90.94 85 PHE A C 1
ATOM 629 O O . PHE A 1 85 ? -3.379 -4.093 -8.100 1.00 90.94 85 PHE A O 1
ATOM 636 N N . ALA A 1 86 ? -2.753 -2.335 -6.853 1.00 91.56 86 ALA A N 1
ATOM 637 C CA . ALA A 1 86 ? -1.867 -1.745 -7.865 1.00 91.56 86 ALA A CA 1
ATOM 638 C C . ALA A 1 86 ? -0.390 -2.169 -7.783 1.00 91.56 86 ALA A C 1
ATOM 640 O O . ALA A 1 86 ? 0.328 -2.074 -8.774 1.00 91.56 86 ALA A O 1
ATOM 641 N N . SER A 1 87 ? 0.096 -2.596 -6.617 1.00 93.25 87 SER A N 1
ATOM 642 C CA . SER A 1 87 ? 1.514 -2.914 -6.420 1.00 93.25 87 SER A CA 1
ATOM 643 C C . SER A 1 87 ? 1.686 -3.972 -5.344 1.00 93.25 87 SER A C 1
ATOM 645 O O . SER A 1 87 ? 1.091 -3.875 -4.271 1.00 93.25 87 SER A O 1
ATOM 647 N N . PHE A 1 88 ? 2.523 -4.965 -5.628 1.00 93.69 88 PHE A N 1
ATOM 648 C CA . PHE A 1 88 ? 2.948 -5.972 -4.669 1.00 93.69 88 PHE A CA 1
ATOM 649 C C . PHE A 1 88 ? 4.439 -5.805 -4.390 1.00 93.69 88 PHE A C 1
ATOM 651 O O . PHE A 1 88 ? 5.257 -5.890 -5.306 1.00 93.69 88 PHE A O 1
ATOM 658 N N . GLY A 1 89 ? 4.777 -5.551 -3.126 1.00 93.50 89 GLY A N 1
ATOM 659 C CA . GLY A 1 89 ? 6.148 -5.336 -2.677 1.00 93.50 89 GLY A CA 1
ATOM 660 C C . GLY A 1 89 ? 6.616 -6.415 -1.709 1.00 93.50 89 GLY A C 1
ATOM 661 O O . GLY A 1 89 ? 5.862 -6.821 -0.825 1.00 93.50 89 GLY A O 1
ATOM 662 N N . ILE A 1 90 ? 7.875 -6.835 -1.833 1.00 94.19 90 ILE A N 1
ATOM 663 C CA . ILE A 1 90 ? 8.544 -7.718 -0.871 1.00 94.19 90 ILE A CA 1
ATOM 664 C C . ILE A 1 90 ? 9.736 -6.975 -0.275 1.00 94.19 90 ILE A C 1
ATOM 666 O O . ILE A 1 90 ? 10.657 -6.590 -0.996 1.00 94.19 90 ILE A O 1
ATOM 670 N N . GLY A 1 91 ? 9.720 -6.790 1.046 1.00 93.44 91 GLY A N 1
ATOM 671 C CA . GLY A 1 91 ? 10.860 -6.273 1.799 1.00 93.44 91 GLY A CA 1
ATOM 672 C C . GLY A 1 91 ? 11.953 -7.331 1.951 1.00 93.44 91 GLY A C 1
ATOM 673 O O . GLY A 1 91 ? 11.673 -8.478 2.284 1.00 93.44 91 GLY A O 1
ATOM 674 N N . LEU A 1 92 ? 13.199 -6.931 1.719 1.00 92.94 92 LEU A N 1
ATOM 675 C CA . LEU A 1 92 ? 14.396 -7.776 1.762 1.00 92.94 92 LEU A CA 1
ATOM 676 C C . LEU A 1 92 ? 15.302 -7.458 2.963 1.00 92.94 92 LEU A C 1
ATOM 678 O O . LEU A 1 92 ? 16.289 -8.153 3.204 1.00 92.94 92 LEU A O 1
ATOM 682 N N . ASN A 1 93 ? 14.977 -6.409 3.720 1.00 90.44 93 ASN A N 1
ATOM 683 C CA . ASN A 1 93 ? 15.696 -6.042 4.936 1.00 90.44 93 ASN A CA 1
ATOM 684 C C . ASN A 1 93 ? 15.443 -7.081 6.042 1.00 90.44 93 ASN A C 1
ATOM 686 O O . ASN A 1 93 ? 14.335 -7.602 6.176 1.00 90.44 93 ASN A O 1
ATOM 690 N N . LYS A 1 94 ? 16.471 -7.377 6.849 1.00 87.38 94 LYS A N 1
ATOM 691 C CA . LYS A 1 94 ? 16.324 -8.271 8.008 1.00 87.38 94 LYS A CA 1
ATOM 692 C C . LYS A 1 94 ? 15.370 -7.636 9.029 1.00 87.38 94 LYS A C 1
ATOM 694 O O . LYS A 1 94 ? 15.449 -6.427 9.248 1.00 87.38 94 LYS A O 1
ATOM 699 N N . LYS A 1 95 ? 14.481 -8.455 9.601 1.00 69.50 95 LYS A N 1
ATOM 700 C CA . LYS A 1 95 ? 13.635 -8.061 10.736 1.00 69.50 95 LYS A CA 1
ATOM 701 C C . LYS A 1 95 ? 14.472 -7.835 11.989 1.00 69.50 95 LYS A C 1
ATOM 703 O O . LYS A 1 95 ? 15.479 -8.563 12.149 1.00 69.50 95 LYS A O 1
#

pLDDT: mean 91.14, std 6.02, range [69.5, 97.31]

Foldseek 3Di:
DCDPVCVVVVNRDADPVHFKDKDFDDQQPDAAKDWDPDWDDADNDTFAGWMFGDHRQFTPDIDTPPDVVSVCPCVVPPDDSSGGDTMDMDGGDDD

Sequence (95 aa):
VISEADIADRNPTTSLPAGAVFVAPVEASAKGTFQSDVPIPSVGTLIEGMTWTFRDGRVTDFTAKKNLKSSQLNYAEGTGAKDRFASFGIGLNKK

Nearest PDB structures (foldseek):
  2ayi-assembly1_A  TM=8.840E-01  e=9.149E-04  Thermus thermophilus
  4icr-assembly1_A  TM=8.639E-01  e=1.040E-03  Streptococcus pneumoniae TIGR4
  4icq-assembly1_B  TM=9.466E-01  e=1.631E-03  Streptococcus pneumoniae TIGR4
  1zjc-assembly1_A-2  TM=8.751E-01  e=3.304E-03  Staphylococcus aureus subsp. aureus MW2

Mean predicted aligned error: 4.59 Å